Protein AF-A0A151E5I4-F1 (afdb_monomer_lite)

Structure (mmCIF, N/CA/C/O backbone):
data_AF-A0A151E5I4-F1
#
_entry.id   AF-A0A151E5I4-F1
#
loop_
_atom_site.group_PDB
_atom_site.id
_atom_site.type_symbol
_atom_site.label_atom_id
_atom_site.label_alt_id
_atom_site.label_comp_id
_atom_site.label_asym_id
_atom_site.label_entity_id
_atom_site.label_seq_id
_atom_site.pdbx_PDB_ins_code
_atom_site.Cartn_x
_atom_site.Cartn_y
_atom_site.Cartn_z
_atom_site.occupancy
_atom_site.B_iso_or_equiv
_atom_site.auth_seq_id
_atom_site.auth_comp_id
_atom_site.auth_asym_id
_atom_site.auth_atom_id
_atom_site.pdbx_PDB_model_num
ATOM 1 N N . MET A 1 1 ? 14.712 -24.934 -26.502 1.00 50.53 1 MET A N 1
ATOM 2 C CA . MET A 1 1 ? 14.756 -24.063 -25.305 1.00 50.53 1 MET A CA 1
ATOM 3 C C . MET A 1 1 ? 13.322 -23.677 -24.972 1.00 50.53 1 MET A C 1
ATOM 5 O O . MET A 1 1 ? 12.627 -23.256 -25.885 1.00 50.53 1 MET A O 1
ATOM 9 N N . LYS A 1 2 ? 12.837 -23.898 -23.742 1.00 65.62 2 LYS A N 1
ATOM 10 C CA . LYS A 1 2 ? 11.4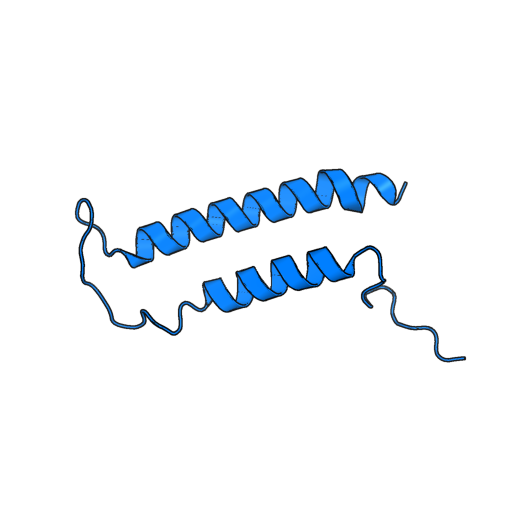75 -23.478 -23.364 1.00 65.62 2 LYS A CA 1
ATOM 11 C C . LYS A 1 2 ? 11.455 -21.954 -23.266 1.00 65.62 2 LYS A C 1
ATOM 13 O O . LYS A 1 2 ? 12.140 -21.395 -22.415 1.00 65.62 2 LYS A O 1
ATOM 18 N N . THR A 1 3 ? 10.707 -21.300 -24.143 1.00 81.31 3 THR A N 1
ATOM 19 C CA . THR A 1 3 ? 10.391 -19.880 -24.009 1.00 81.31 3 THR A CA 1
ATOM 20 C C . THR A 1 3 ? 9.490 -19.726 -22.791 1.00 81.31 3 THR A C 1
ATOM 22 O O . THR A 1 3 ? 8.435 -20.356 -22.703 1.00 81.31 3 THR A O 1
ATOM 25 N N . LEU A 1 4 ? 9.941 -18.955 -21.804 1.00 82.81 4 LEU A N 1
ATOM 26 C CA . LEU A 1 4 ? 9.094 -18.605 -20.671 1.00 82.81 4 LEU A CA 1
ATOM 27 C C . LEU A 1 4 ? 7.898 -17.779 -21.178 1.00 82.81 4 LEU A C 1
ATOM 29 O O . LEU A 1 4 ? 8.043 -17.043 -22.159 1.00 82.81 4 LEU A O 1
ATOM 33 N N . PRO A 1 5 ? 6.720 -17.906 -20.549 1.00 84.94 5 PRO A N 1
ATOM 34 C CA . PRO A 1 5 ? 5.560 -17.109 -20.926 1.00 84.94 5 PRO A CA 1
ATOM 35 C C . PRO A 1 5 ? 5.822 -15.616 -20.688 1.00 84.94 5 PRO A C 1
ATOM 37 O O . PRO A 1 5 ? 6.575 -15.249 -19.787 1.00 84.94 5 PRO A O 1
ATOM 40 N N . PHE A 1 6 ? 5.173 -14.752 -21.474 1.00 78.00 6 PHE A N 1
ATOM 41 C CA . PHE A 1 6 ? 5.390 -13.297 -21.441 1.00 78.00 6 PHE A CA 1
ATOM 42 C C . PHE A 1 6 ? 5.076 -12.655 -20.077 1.00 78.00 6 PHE A C 1
ATOM 44 O O . PHE A 1 6 ? 5.601 -11.595 -19.756 1.00 78.00 6 PHE A O 1
ATOM 51 N N . TRP A 1 7 ? 4.245 -13.308 -19.260 1.00 76.62 7 TRP A N 1
ATOM 52 C CA . TRP A 1 7 ? 3.909 -12.877 -17.904 1.00 76.62 7 TRP A CA 1
ATOM 53 C C . TRP A 1 7 ? 4.928 -13.321 -16.845 1.00 76.62 7 TRP A C 1
ATOM 55 O O . TRP A 1 7 ? 4.741 -13.042 -15.667 1.00 76.62 7 TRP A O 1
ATOM 65 N N . PHE A 1 8 ? 5.962 -14.090 -17.195 1.00 84.75 8 PHE A N 1
ATOM 66 C CA . PHE A 1 8 ? 6.873 -14.631 -16.189 1.00 84.75 8 PHE A CA 1
ATOM 67 C C . PHE A 1 8 ? 7.778 -13.523 -15.628 1.00 84.75 8 PHE A C 1
ATOM 69 O O . PHE A 1 8 ? 8.322 -12.731 -16.405 1.00 84.75 8 PHE A O 1
ATOM 76 N N . PRO A 1 9 ? 7.972 -13.446 -14.298 1.00 83.56 9 PRO A N 1
ATOM 77 C CA . PRO A 1 9 ? 8.759 -12.378 -13.714 1.00 83.56 9 PRO A CA 1
ATOM 78 C C . PRO A 1 9 ? 10.225 -12.435 -14.165 1.00 83.56 9 PRO A C 1
ATOM 80 O O . PRO A 1 9 ? 10.876 -13.480 -14.160 1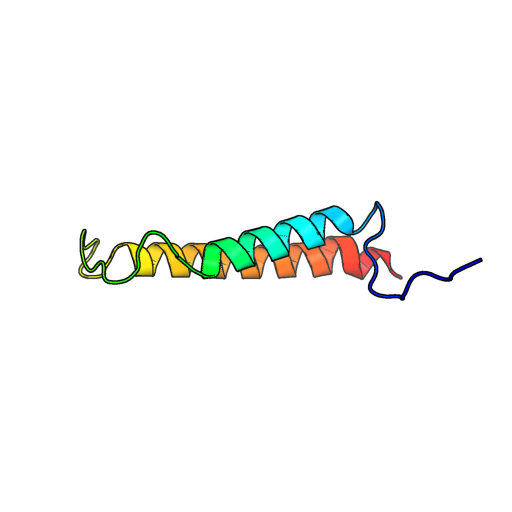.00 83.56 9 PRO A O 1
ATOM 83 N N . THR A 1 10 ? 10.753 -11.275 -14.537 1.00 86.88 10 THR A N 1
ATOM 84 C CA . THR A 1 10 ? 12.160 -11.020 -14.836 1.00 86.88 10 THR A CA 1
ATOM 85 C C . THR A 1 10 ? 12.834 -10.375 -13.626 1.00 86.88 10 THR A C 1
ATOM 87 O O . THR A 1 10 ? 12.173 -9.850 -12.729 1.00 86.88 10 THR A O 1
ATOM 90 N N . LYS A 1 11 ? 14.173 -10.316 -13.611 1.00 83.56 11 LYS A N 1
ATOM 91 C CA . LYS A 1 11 ? 14.923 -9.621 -12.542 1.00 83.56 11 LYS A CA 1
ATOM 92 C C . LYS A 1 11 ? 14.492 -8.158 -12.349 1.00 83.56 11 LYS A C 1
ATOM 94 O O . LYS A 1 11 ? 14.650 -7.625 -11.258 1.00 83.56 11 LYS A O 1
ATOM 99 N N . ARG A 1 12 ? 13.946 -7.522 -13.393 1.00 81.62 12 ARG A N 1
ATOM 100 C CA . ARG A 1 12 ? 13.498 -6.126 -13.376 1.00 81.62 12 ARG A CA 1
ATOM 101 C C . ARG A 1 12 ? 12.122 -5.948 -12.730 1.00 81.62 12 ARG A C 1
ATOM 103 O O . ARG A 1 12 ? 11.902 -4.955 -12.047 1.00 81.62 12 ARG A O 1
ATOM 110 N N . ASN A 1 13 ? 11.199 -6.886 -12.947 1.00 86.94 13 ASN A N 1
ATOM 111 C CA . ASN A 1 13 ? 9.800 -6.745 -12.526 1.00 86.94 13 ASN A CA 1
ATOM 112 C C . ASN A 1 13 ? 9.430 -7.588 -11.298 1.00 86.94 13 ASN A C 1
ATOM 114 O O . ASN A 1 13 ? 8.371 -7.373 -10.713 1.00 86.94 13 ASN A O 1
ATOM 118 N N . VAL A 1 14 ? 10.315 -8.497 -10.870 1.00 92.25 14 VAL A N 1
ATOM 119 C CA . VAL A 1 14 ? 10.093 -9.383 -9.718 1.00 92.25 14 VAL A CA 1
ATOM 120 C C . VAL A 1 14 ? 9.766 -8.611 -8.439 1.00 92.25 14 VAL A C 1
ATOM 122 O O . VAL A 1 14 ? 8.961 -9.068 -7.632 1.00 92.25 14 VAL A O 1
ATOM 125 N N . ILE A 1 15 ? 10.325 -7.406 -8.279 1.00 93.31 15 ILE A N 1
ATOM 126 C CA . ILE A 1 15 ? 10.029 -6.543 -7.135 1.00 93.31 15 ILE A CA 1
ATOM 127 C C . ILE A 1 15 ? 8.559 -6.109 -7.114 1.00 93.31 15 ILE A C 1
ATOM 129 O O . ILE A 1 15 ? 7.933 -6.130 -6.060 1.00 93.31 15 ILE A O 1
ATOM 133 N N . TRP A 1 16 ? 7.974 -5.798 -8.272 1.00 93.56 16 TRP A N 1
ATOM 134 C CA . TRP A 1 16 ? 6.566 -5.414 -8.379 1.00 93.56 16 TRP A CA 1
ATOM 135 C C . TRP A 1 16 ? 5.643 -6.598 -8.125 1.00 93.56 16 TRP A C 1
ATOM 137 O O . TRP A 1 16 ? 4.658 -6.450 -7.409 1.00 93.56 16 TRP A O 1
ATOM 147 N N . TYR A 1 17 ? 6.005 -7.784 -8.622 1.00 94.00 17 TYR A N 1
ATOM 148 C CA . TYR A 1 17 ? 5.312 -9.025 -8.269 1.00 94.00 17 TYR A CA 1
ATOM 149 C C . TYR A 1 17 ? 5.288 -9.232 -6.756 1.00 94.00 17 TYR A C 1
ATOM 151 O O . TYR A 1 17 ? 4.224 -9.460 -6.188 1.00 94.00 17 TYR A O 1
ATOM 159 N N . PHE A 1 18 ? 6.439 -9.098 -6.093 1.00 95.94 18 PHE A N 1
ATOM 160 C CA . PHE A 1 18 ? 6.525 -9.246 -4.644 1.00 95.94 18 PHE A CA 1
ATOM 161 C C . PHE A 1 18 ? 5.666 -8.212 -3.906 1.00 95.94 18 PHE A C 1
ATOM 163 O O . PHE A 1 18 ? 4.915 -8.580 -3.007 1.00 95.94 18 PHE A O 1
ATOM 170 N N . VAL A 1 19 ? 5.717 -6.939 -4.316 1.00 97.12 19 VAL A N 1
ATOM 171 C CA . VAL A 1 19 ? 4.899 -5.865 -3.731 1.00 97.12 19 VAL A CA 1
ATOM 172 C C . VAL A 1 19 ? 3.406 -6.171 -3.857 1.00 97.12 19 VAL A C 1
ATOM 174 O O . VAL A 1 19 ? 2.692 -6.117 -2.858 1.00 97.12 19 VAL A O 1
ATOM 177 N N . PHE A 1 20 ? 2.921 -6.532 -5.048 1.00 97.19 20 PHE A N 1
ATOM 178 C CA . PHE A 1 20 ? 1.497 -6.810 -5.250 1.00 97.19 20 PHE A CA 1
ATOM 179 C C . PHE A 1 20 ? 1.038 -8.098 -4.563 1.00 97.19 20 PHE A C 1
ATOM 181 O O . PHE A 1 20 ? -0.053 -8.116 -4.000 1.00 97.19 20 PHE A O 1
ATOM 188 N N . ILE A 1 21 ? 1.864 -9.149 -4.540 1.00 97.62 21 ILE A N 1
ATOM 189 C CA . ILE A 1 21 ? 1.562 -10.381 -3.794 1.00 97.62 21 ILE A CA 1
ATOM 190 C C . ILE A 1 21 ? 1.474 -10.087 -2.295 1.00 97.62 21 ILE A C 1
ATOM 192 O O . ILE A 1 21 ? 0.543 -10.545 -1.636 1.00 97.62 21 ILE A O 1
ATOM 196 N N . LEU A 1 22 ? 2.409 -9.302 -1.756 1.00 98.00 22 LEU A N 1
ATOM 197 C CA . LEU A 1 22 ? 2.398 -8.924 -0.348 1.00 98.00 22 LEU A CA 1
ATOM 198 C C . LEU A 1 22 ? 1.140 -8.119 -0.002 1.00 98.00 22 LEU A C 1
ATOM 200 O O . LEU A 1 22 ? 0.458 -8.450 0.963 1.00 98.00 22 LEU A O 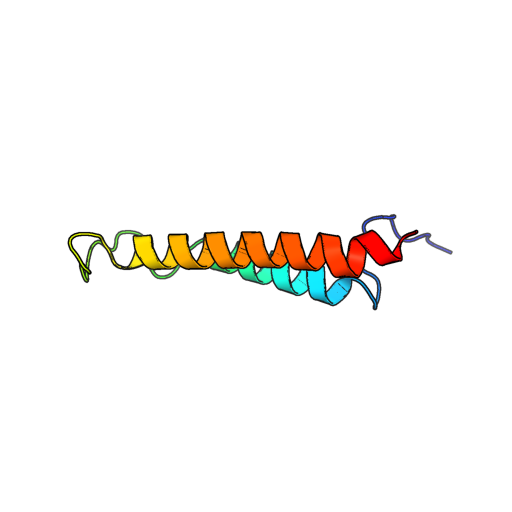1
ATOM 204 N N . LEU A 1 23 ? 0.801 -7.108 -0.806 1.00 98.19 23 LEU A N 1
ATOM 205 C CA . LEU A 1 23 ? -0.421 -6.318 -0.623 1.00 98.19 23 LEU A CA 1
ATOM 206 C C . LEU A 1 23 ? -1.685 -7.179 -0.726 1.00 98.19 23 LEU A C 1
ATOM 208 O O . LEU A 1 23 ? -2.606 -7.006 0.068 1.00 98.19 23 LEU A O 1
ATOM 212 N N . PHE A 1 24 ? -1.713 -8.137 -1.654 1.00 97.50 24 PHE A N 1
ATOM 213 C CA . PHE A 1 24 ? -2.818 -9.080 -1.795 1.00 97.50 24 PHE A CA 1
ATOM 214 C C . PHE A 1 24 ? -2.980 -9.957 -0.550 1.00 97.50 24 PHE A C 1
ATOM 216 O O . PHE A 1 24 ? -4.074 -10.016 0.002 1.00 97.50 24 PHE A O 1
ATOM 223 N N . ILE A 1 25 ? -1.906 -10.582 -0.058 1.00 97.62 25 ILE A N 1
ATOM 224 C CA . ILE A 1 25 ? -1.955 -11.393 1.170 1.00 97.62 25 ILE A CA 1
ATOM 225 C C . ILE A 1 25 ? -2.404 -10.537 2.356 1.00 97.62 25 ILE A C 1
ATOM 227 O O . ILE A 1 25 ? -3.241 -10.971 3.145 1.00 97.62 25 ILE A O 1
ATOM 231 N N . LEU A 1 26 ? -1.890 -9.308 2.455 1.00 96.88 26 LEU A N 1
ATOM 232 C CA . LEU A 1 26 ? -2.289 -8.362 3.490 1.00 96.88 26 LEU A CA 1
ATOM 233 C C . LEU A 1 26 ? -3.794 -8.035 3.423 1.00 96.88 26 LEU A C 1
ATOM 235 O O . LEU A 1 26 ? -4.463 -7.966 4.449 1.00 96.88 26 LEU A O 1
ATOM 239 N N . SER A 1 27 ? -4.356 -7.932 2.216 1.00 95.81 27 SER A N 1
ATOM 240 C CA . SER A 1 27 ? -5.775 -7.603 2.011 1.00 95.81 27 SER A CA 1
ATOM 241 C C . SER A 1 27 ? -6.753 -8.687 2.451 1.00 95.81 27 SER A C 1
ATOM 243 O O . SER A 1 27 ? -7.930 -8.393 2.643 1.00 95.81 27 SER A O 1
ATOM 245 N N . LEU A 1 28 ? -6.280 -9.922 2.641 1.00 95.12 28 LEU A N 1
ATOM 246 C CA . LEU A 1 28 ? -7.112 -11.023 3.131 1.00 95.12 28 LEU A CA 1
ATOM 247 C C . LEU A 1 28 ? -7.445 -10.879 4.624 1.00 95.12 28 LEU A C 1
ATOM 249 O O . LEU A 1 28 ? -8.417 -11.476 5.088 1.00 95.12 28 LEU A O 1
ATOM 253 N N . ASP A 1 29 ? -6.664 -10.076 5.358 1.00 93.38 29 ASP A N 1
ATOM 254 C CA . ASP A 1 29 ? -6.917 -9.692 6.752 1.00 93.38 29 ASP A CA 1
ATOM 255 C C . ASP A 1 29 ? -7.169 -10.884 7.699 1.00 93.38 29 ASP A C 1
ATOM 257 O O . ASP A 1 29 ? -8.024 -10.843 8.583 1.00 93.38 29 ASP A O 1
ATOM 261 N N . PHE A 1 30 ? -6.417 -11.979 7.524 1.00 92.88 30 PHE A N 1
ATOM 262 C CA . PHE A 1 30 ? -6.633 -13.241 8.251 1.00 92.88 30 PHE A CA 1
ATOM 263 C C . PHE A 1 30 ? -6.576 -13.121 9.785 1.00 92.88 30 PHE A C 1
ATOM 265 O O . PHE A 1 30 ? -7.078 -13.993 10.490 1.00 92.88 30 PHE A O 1
ATOM 272 N N . TRP A 1 31 ? -5.957 -12.068 10.318 1.00 91.31 31 TRP A N 1
ATOM 273 C CA . TRP A 1 31 ? -5.788 -11.835 11.758 1.00 91.31 31 TRP A CA 1
ATOM 274 C C . TRP A 1 31 ? -6.932 -11.042 12.401 1.00 91.31 31 TRP A C 1
ATOM 276 O O . TRP A 1 31 ? -6.956 -10.948 13.626 1.00 91.31 31 TRP A O 1
ATOM 286 N N . ASN A 1 32 ? -7.867 -10.472 11.629 1.00 89.75 32 ASN A N 1
ATOM 287 C CA . ASN A 1 32 ? -8.908 -9.586 12.174 1.00 89.75 32 ASN A CA 1
ATOM 288 C C . ASN A 1 32 ? -10.349 -10.013 11.862 1.00 89.75 32 ASN A C 1
ATOM 290 O O . ASN A 1 32 ? -11.301 -9.271 12.116 1.00 89.75 32 ASN A O 1
ATOM 294 N N . TRP A 1 33 ? -10.541 -11.229 11.353 1.00 90.38 33 TRP A N 1
ATOM 295 C CA . TRP A 1 33 ? -11.875 -11.755 11.073 1.00 90.38 33 TRP A CA 1
ATOM 296 C C . TRP A 1 33 ? -12.734 -11.839 12.341 1.00 90.38 33 TRP A C 1
ATOM 298 O O . TRP A 1 33 ? -12.313 -12.349 13.379 1.00 90.38 33 TRP A O 1
ATOM 308 N N . GLY A 1 34 ? -13.964 -11.329 12.251 1.00 90.25 34 GLY A N 1
ATOM 309 C CA . GLY A 1 34 ? -14.923 -11.314 13.360 1.00 90.25 34 GLY A CA 1
ATOM 310 C C . GLY A 1 34 ? -14.616 -10.303 14.475 1.00 90.25 34 GLY A C 1
ATOM 311 O O . GLY A 1 34 ? -15.373 -10.232 15.442 1.00 90.25 34 GLY A O 1
ATOM 312 N N . GLN A 1 35 ? -13.552 -9.503 14.357 1.00 90.38 35 GLN A N 1
ATOM 313 C CA . GLN A 1 35 ? -13.205 -8.483 15.344 1.00 90.38 35 GLN A CA 1
ATOM 314 C C . GLN A 1 35 ? -13.947 -7.169 15.069 1.00 90.38 35 GLN A C 1
ATOM 316 O O . GLN A 1 35 ? -13.987 -6.658 13.951 1.00 90.38 35 GLN A O 1
ATOM 321 N N . SER A 1 36 ? -14.524 -6.580 16.116 1.00 89.19 36 SER A N 1
ATOM 322 C CA . SER A 1 36 ? -15.174 -5.258 16.069 1.00 89.19 36 SER A CA 1
ATOM 323 C C . SER A 1 36 ? -14.523 -4.234 17.000 1.00 89.19 36 SER A C 1
ATOM 325 O O . SER A 1 36 ? -14.913 -3.068 17.015 1.00 89.19 36 SER A O 1
ATOM 327 N N . LYS A 1 37 ? -13.516 -4.655 17.773 1.00 90.75 37 LYS A N 1
ATOM 328 C CA . LYS A 1 37 ? -12.776 -3.832 18.731 1.00 90.75 37 LYS A CA 1
ATOM 329 C C . LYS A 1 37 ? -11.264 -3.942 18.457 1.00 90.75 37 LYS A C 1
ATOM 331 O O . LYS A 1 37 ? -10.827 -4.989 17.995 1.00 90.75 37 LYS A O 1
ATOM 336 N N . PRO A 1 38 ? -10.466 -2.908 18.776 1.00 90.69 38 PRO A N 1
ATOM 337 C CA . PRO A 1 38 ? -10.902 -1.624 19.315 1.00 90.69 38 PRO A CA 1
ATOM 338 C C . PRO A 1 38 ? -11.597 -0.762 18.255 1.00 90.69 38 PRO A C 1
ATOM 340 O O . PRO A 1 38 ? -11.362 -0.902 17.053 1.00 90.69 38 PRO A O 1
ATOM 343 N N . LEU A 1 39 ? -12.468 0.128 18.727 1.00 93.31 39 LEU A N 1
ATOM 344 C CA . LEU A 1 39 ? -13.032 1.191 17.906 1.00 93.31 39 LEU A CA 1
ATOM 345 C C . LEU A 1 39 ? -12.099 2.401 17.975 1.00 93.31 39 LEU A C 1
ATOM 347 O O . LEU A 1 39 ? -11.699 2.818 19.061 1.00 93.31 39 LEU A O 1
ATOM 351 N N . PHE A 1 40 ? -11.793 2.983 16.824 1.00 93.69 40 PHE A N 1
ATOM 352 C CA . PHE A 1 40 ? -11.068 4.238 16.691 1.00 93.69 40 PHE A CA 1
ATOM 353 C C . PHE A 1 40 ? -11.967 5.225 15.940 1.00 93.69 40 PHE A C 1
ATOM 355 O O . PHE A 1 40 ? -12.510 4.885 14.891 1.00 93.69 40 PHE A O 1
ATOM 362 N N . PHE A 1 41 ? -12.229 6.402 16.518 1.00 94.50 41 PHE A N 1
ATOM 363 C CA . PHE A 1 41 ? -13.235 7.364 16.022 1.00 94.50 41 PHE A CA 1
ATOM 364 C C . PHE A 1 41 ? -14.587 6.731 15.614 1.00 94.50 41 PHE A C 1
ATOM 366 O O . PHE A 1 41 ? -15.195 7.112 14.620 1.00 94.50 41 PHE A O 1
ATOM 373 N N . GLY A 1 42 ? -15.062 5.736 16.371 1.00 93.88 42 GLY A N 1
ATOM 374 C CA . GLY A 1 42 ? -16.360 5.091 16.130 1.00 93.88 42 GLY A CA 1
ATOM 375 C C . GLY A 1 42 ? -16.372 3.991 15.062 1.00 93.88 42 GLY A C 1
ATOM 376 O O . GLY A 1 42 ? -17.412 3.371 14.866 1.00 93.88 42 GLY A O 1
ATOM 377 N N . LEU A 1 43 ? -15.237 3.692 14.423 1.00 94.31 43 LEU A N 1
ATOM 378 C CA . LEU A 1 43 ? -15.109 2.592 13.463 1.00 94.31 43 LEU A CA 1
ATOM 379 C C . LEU A 1 43 ? -14.150 1.515 13.981 1.00 94.31 43 LEU A C 1
ATOM 381 O O . LEU A 1 43 ? -13.169 1.849 14.652 1.00 94.31 43 LEU A O 1
ATOM 385 N N . PRO A 1 44 ? -14.384 0.228 13.672 1.00 94.69 44 PRO A N 1
ATOM 386 C CA . PRO A 1 44 ? -13.423 -0.826 13.970 1.00 94.69 44 PRO A CA 1
ATOM 387 C C . PRO A 1 44 ? -12.054 -0.530 13.365 1.00 94.69 44 PRO A C 1
ATOM 389 O O . PRO A 1 44 ? -11.951 -0.050 12.235 1.00 94.69 44 PRO A O 1
ATOM 392 N N . PHE A 1 45 ? -10.993 -0.852 14.102 1.00 93.19 45 PHE A N 1
ATOM 393 C CA . PHE A 1 45 ? -9.621 -0.574 13.678 1.00 93.19 45 PHE A CA 1
ATOM 394 C C . PHE A 1 45 ? -9.277 -1.148 12.289 1.00 93.19 45 PHE A C 1
ATOM 396 O O . PHE A 1 45 ? -8.564 -0.505 11.516 1.00 93.19 45 PHE A O 1
ATOM 403 N N . TRP A 1 46 ? -9.840 -2.307 11.927 1.00 93.81 46 TRP A N 1
ATOM 404 C CA . TRP A 1 46 ? -9.632 -2.927 10.613 1.00 93.81 46 TRP A CA 1
ATOM 405 C C . TRP A 1 46 ? -10.112 -2.061 9.438 1.00 93.81 46 TRP A C 1
ATOM 407 O O . TRP A 1 46 ? -9.567 -2.164 8.343 1.00 93.81 46 TRP A O 1
ATOM 417 N N . VAL A 1 47 ? -11.071 -1.151 9.646 1.00 94.31 47 VAL A N 1
ATOM 418 C CA . VAL A 1 47 ? -11.527 -0.230 8.591 1.00 94.31 47 VAL A CA 1
ATOM 419 C C . VAL A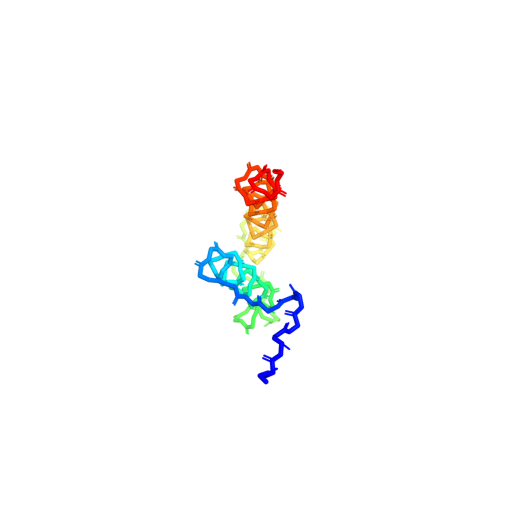 1 47 ? -10.397 0.717 8.178 1.00 94.31 47 VAL A C 1
ATOM 421 O O . VAL A 1 47 ? -10.148 0.919 6.991 1.00 94.31 47 VAL A O 1
ATOM 424 N N . TYR A 1 48 ? -9.661 1.259 9.151 1.00 95.12 48 TYR A N 1
ATOM 425 C CA . TYR A 1 48 ? -8.504 2.121 8.887 1.00 95.12 48 TYR A CA 1
ATOM 426 C C . TYR A 1 48 ? -7.353 1.343 8.266 1.00 95.12 48 TYR A C 1
ATOM 428 O O . TYR A 1 48 ? -6.682 1.846 7.367 1.00 95.12 48 TYR A O 1
ATOM 436 N N . TYR A 1 49 ? -7.152 0.107 8.720 1.00 95.25 49 TYR A N 1
ATOM 437 C CA . TYR A 1 49 ? -6.191 -0.805 8.118 1.00 95.25 49 TYR A CA 1
ATOM 438 C C . TYR A 1 49 ? -6.467 -0.999 6.617 1.00 95.25 49 TYR A C 1
ATOM 440 O O . TYR A 1 49 ? -5.572 -0.778 5.801 1.00 95.25 49 TYR A O 1
ATOM 448 N N . LEU A 1 50 ? -7.715 -1.302 6.238 1.00 95.06 50 LEU A N 1
ATOM 449 C CA . LEU A 1 50 ? -8.116 -1.442 4.834 1.00 95.06 50 LEU A CA 1
ATOM 450 C C . LEU A 1 50 ? -7.961 -0.140 4.041 1.00 95.06 50 LEU A C 1
ATOM 452 O O . LEU A 1 50 ? -7.529 -0.172 2.886 1.00 95.06 50 LEU A O 1
ATOM 456 N N . LEU A 1 51 ? -8.269 1.010 4.645 1.00 96.81 51 LEU A N 1
ATOM 457 C CA . LEU A 1 51 ? -8.070 2.315 4.012 1.00 96.81 51 LEU A CA 1
ATOM 458 C C . LEU A 1 51 ? -6.591 2.552 3.682 1.00 96.81 51 LEU A C 1
ATOM 460 O O . LEU A 1 51 ? -6.260 2.894 2.546 1.00 96.81 51 LEU A O 1
ATOM 464 N N . ILE A 1 52 ? -5.694 2.324 4.645 1.00 97.88 52 ILE A N 1
ATOM 465 C CA . ILE A 1 52 ? -4.247 2.459 4.436 1.00 97.88 52 ILE A CA 1
ATOM 466 C C . ILE A 1 52 ? -3.783 1.481 3.357 1.00 97.88 52 ILE A C 1
ATOM 468 O O . ILE A 1 52 ? -3.052 1.872 2.448 1.00 97.88 52 ILE A O 1
ATOM 472 N N . LEU A 1 53 ? -4.240 0.230 3.410 1.00 97.88 53 LEU A N 1
ATOM 473 C CA . LEU A 1 53 ? -3.860 -0.784 2.434 1.00 97.88 53 LEU A CA 1
ATOM 474 C C . LEU A 1 53 ? -4.323 -0.427 1.011 1.00 97.88 53 LEU A C 1
ATOM 476 O O . LEU A 1 53 ? -3.587 -0.635 0.045 1.00 97.88 53 LEU A O 1
ATOM 480 N N . THR A 1 54 ? -5.500 0.183 0.876 1.00 98.12 54 THR A N 1
ATOM 481 C CA . THR A 1 54 ? -6.028 0.674 -0.407 1.00 98.12 54 THR A CA 1
ATOM 482 C C . THR A 1 54 ? -5.179 1.820 -0.960 1.00 98.12 54 THR A C 1
ATOM 484 O O . THR A 1 54 ? -4.843 1.834 -2.149 1.00 98.12 54 THR A O 1
ATOM 487 N N . LEU A 1 55 ? -4.770 2.761 -0.103 1.00 98.50 55 LEU A N 1
ATOM 488 C CA . LEU A 1 55 ? -3.862 3.843 -0.491 1.00 98.50 55 LEU A CA 1
ATOM 489 C C . LEU A 1 55 ? -2.493 3.299 -0.908 1.00 98.50 55 LEU A C 1
ATOM 491 O O . LEU A 1 55 ? -1.984 3.676 -1.961 1.00 98.50 55 LEU A O 1
ATOM 495 N N . LEU A 1 56 ? -1.922 2.370 -0.137 1.00 98.50 56 LEU A N 1
ATOM 496 C CA . LEU A 1 56 ? -0.658 1.709 -0.474 1.00 98.50 56 LEU A CA 1
ATOM 497 C C . LEU A 1 56 ? -0.741 0.979 -1.815 1.00 98.50 56 LEU A C 1
ATOM 499 O O . LEU A 1 56 ? 0.166 1.096 -2.634 1.00 98.50 56 LEU A O 1
ATOM 503 N N . THR A 1 57 ? -1.850 0.289 -2.074 1.00 98.25 57 THR A N 1
ATOM 504 C CA . THR A 1 57 ? -2.093 -0.383 -3.356 1.00 98.25 57 THR A CA 1
ATOM 505 C C . THR A 1 57 ? -2.172 0.621 -4.503 1.00 98.25 57 THR A C 1
ATOM 507 O O . THR A 1 57 ? -1.545 0.426 -5.543 1.00 98.25 57 THR A O 1
ATOM 510 N N . SER A 1 58 ? -2.859 1.745 -4.298 1.00 98.12 58 SER A N 1
ATOM 511 C CA . SER A 1 58 ? -2.933 2.832 -5.281 1.00 98.12 58 SER A CA 1
ATOM 512 C C . SER A 1 58 ? -1.553 3.435 -5.570 1.00 98.12 58 SER A C 1
ATOM 514 O O . SER A 1 58 ? -1.193 3.641 -6.730 1.00 98.12 58 SER A O 1
ATOM 516 N N . PHE A 1 59 ? -0.733 3.655 -4.538 1.00 98.19 59 PHE A N 1
ATOM 517 C CA . PHE A 1 59 ? 0.646 4.120 -4.701 1.00 98.19 59 PHE A CA 1
ATOM 518 C C . PHE A 1 59 ? 1.543 3.085 -5.384 1.00 98.19 59 PHE A C 1
ATOM 520 O O . PHE A 1 59 ? 2.386 3.466 -6.196 1.00 98.19 59 PHE A O 1
ATOM 527 N N . ALA A 1 60 ? 1.348 1.791 -5.118 1.00 97.56 60 ALA A N 1
ATOM 528 C CA . ALA A 1 60 ? 2.056 0.724 -5.816 1.00 97.56 60 ALA A CA 1
ATOM 529 C C . ALA A 1 60 ? 1.722 0.727 -7.315 1.00 97.56 60 ALA A C 1
ATOM 531 O O . ALA A 1 60 ? 2.636 0.678 -8.135 1.00 97.56 60 ALA A O 1
ATOM 532 N N . PHE A 1 61 ? 0.449 0.892 -7.693 1.00 96.75 61 PHE A N 1
ATOM 533 C CA . PHE A 1 61 ? 0.051 1.062 -9.097 1.00 96.75 61 PHE A CA 1
ATOM 534 C C . PHE A 1 61 ? 0.632 2.332 -9.727 1.00 96.75 61 PHE A C 1
ATOM 536 O O . PHE A 1 61 ? 1.144 2.293 -10.849 1.00 96.75 61 PHE A O 1
ATOM 543 N N . TYR A 1 62 ? 0.613 3.454 -9.010 1.00 96.44 62 TYR A N 1
ATOM 544 C CA . TYR A 1 62 ? 1.245 4.686 -9.477 1.00 96.44 62 TYR A CA 1
ATOM 545 C C . TYR A 1 62 ? 2.750 4.494 -9.728 1.00 96.44 62 TYR A C 1
ATOM 547 O O . TYR A 1 62 ? 3.262 4.858 -10.785 1.00 96.44 62 TYR A O 1
ATOM 555 N N . GLY A 1 63 ? 3.467 3.875 -8.788 1.00 94.38 63 GLY A N 1
ATOM 556 C CA . GLY A 1 63 ? 4.887 3.570 -8.941 1.00 94.38 63 GLY A CA 1
ATOM 557 C C . GLY A 1 63 ? 5.151 2.606 -10.099 1.00 94.38 63 GLY A C 1
ATOM 558 O O . GLY A 1 63 ? 6.018 2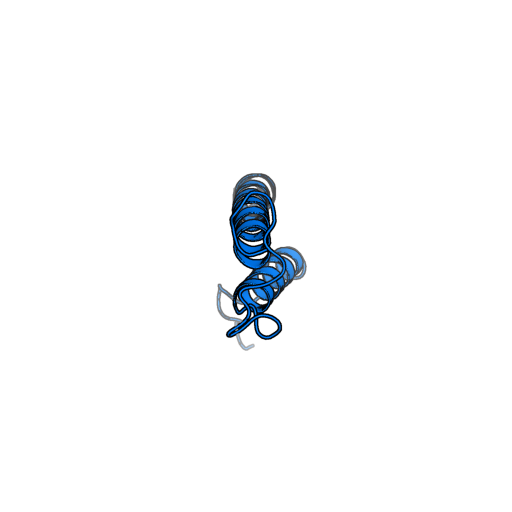.869 -10.931 1.00 94.38 63 GLY A O 1
ATOM 559 N N . PHE A 1 64 ? 4.361 1.538 -10.204 1.00 93.62 64 PHE A N 1
ATOM 560 C CA . PHE A 1 64 ? 4.466 0.556 -11.279 1.00 93.62 64 PHE A CA 1
ATOM 561 C C . PHE A 1 64 ? 4.313 1.215 -12.654 1.00 93.62 64 PHE A C 1
ATOM 563 O O . PHE A 1 64 ? 5.159 1.047 -13.532 1.00 93.62 64 PHE A O 1
ATOM 570 N N . THR A 1 65 ? 3.279 2.036 -12.830 1.00 92.50 65 THR A N 1
ATOM 571 C CA . THR A 1 65 ? 3.031 2.735 -14.101 1.00 92.50 65 THR A CA 1
ATOM 572 C C . THR A 1 65 ? 4.106 3.778 -14.417 1.00 92.50 65 THR A C 1
ATOM 574 O O . THR A 1 65 ? 4.526 3.915 -15.565 1.00 92.50 65 THR A O 1
ATOM 577 N N . LYS A 1 66 ? 4.601 4.502 -13.410 1.00 90.06 66 LYS A N 1
ATOM 578 C CA . LYS A 1 66 ? 5.596 5.564 -13.605 1.00 90.06 66 LYS A CA 1
ATOM 579 C C . LY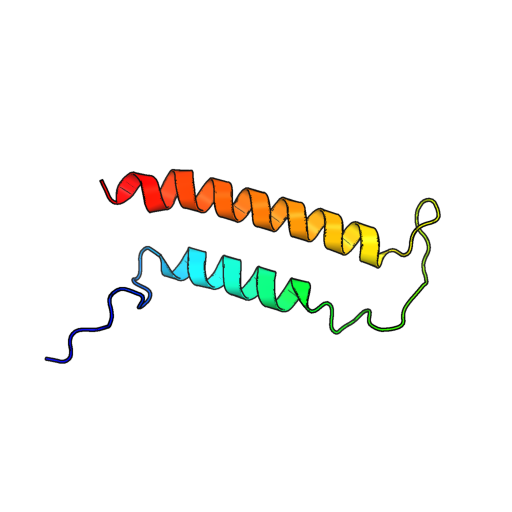S A 1 66 ? 7.011 5.048 -13.865 1.00 90.06 66 LYS A C 1
ATOM 581 O O . LYS A 1 66 ? 7.731 5.669 -14.647 1.00 90.06 66 LYS A O 1
ATOM 586 N N . PHE A 1 67 ? 7.419 3.977 -13.187 1.00 86.88 67 PHE A N 1
ATOM 587 C CA . PHE A 1 67 ? 8.808 3.507 -13.183 1.00 86.88 67 PHE A CA 1
ATOM 588 C C . PHE A 1 67 ? 9.022 2.219 -13.965 1.00 86.88 67 PHE A C 1
ATOM 590 O O . PHE A 1 67 ? 10.079 2.052 -14.548 1.00 86.88 67 PHE A O 1
ATOM 597 N N . TYR A 1 68 ? 8.059 1.300 -13.980 1.00 82.88 68 TYR A N 1
ATOM 598 C CA . TYR A 1 68 ? 8.223 0.050 -14.718 1.00 82.88 68 TYR A CA 1
ATOM 599 C C . TYR A 1 68 ? 7.637 0.155 -16.121 1.00 82.88 68 TYR A C 1
ATOM 601 O O . TYR A 1 68 ? 8.356 0.002 -17.102 1.00 82.88 68 TYR A O 1
ATOM 609 N N . TRP A 1 69 ? 6.354 0.505 -16.216 1.00 76.56 69 TRP A N 1
ATOM 610 C CA . TRP A 1 69 ? 5.646 0.566 -17.496 1.00 76.56 69 TRP A CA 1
ATOM 611 C C . TRP A 1 69 ? 6.208 1.635 -18.443 1.00 76.56 69 TRP A C 1
ATOM 613 O O . TRP A 1 69 ? 6.206 1.470 -19.659 1.00 76.56 69 TRP A O 1
ATOM 623 N N . ARG A 1 70 ? 6.718 2.748 -17.899 1.00 65.94 70 ARG A N 1
ATOM 624 C CA . ARG A 1 70 ? 7.306 3.822 -18.712 1.00 65.94 70 ARG A CA 1
ATOM 625 C C . ARG A 1 70 ? 8.622 3.422 -19.378 1.00 65.94 70 ARG A C 1
ATOM 627 O O . ARG A 1 70 ? 8.912 3.935 -20.453 1.00 65.94 70 ARG A O 1
ATOM 634 N N . ASP A 1 71 ? 9.381 2.526 -18.759 1.00 60.81 71 ASP A N 1
ATOM 635 C CA . ASP A 1 71 ? 10.672 2.086 -19.277 1.00 60.81 71 ASP A CA 1
ATOM 636 C C . ASP A 1 71 ? 10.573 0.847 -20.197 1.00 60.81 71 ASP A C 1
ATOM 638 O O . ASP A 1 71 ? 11.596 0.245 -20.540 1.00 60.81 71 ASP A O 1
ATOM 642 N N . GLU A 1 72 ? 9.353 0.410 -20.529 1.00 57.25 72 GLU A N 1
ATOM 643 C CA . GLU A 1 72 ? 9.083 -0.578 -21.585 1.00 57.25 72 GLU A CA 1
ATOM 644 C C . GLU A 1 72 ? 8.818 0.084 -22.956 1.00 57.25 72 GLU A C 1
ATOM 646 O O . GLU A 1 72 ? 8.419 -0.596 -23.901 1.00 57.25 72 GLU A O 1
ATOM 651 N N . LYS A 1 73 ? 9.048 1.399 -23.081 1.00 47.69 73 LYS A N 1
ATOM 652 C CA . LYS A 1 73 ? 9.144 2.101 -24.371 1.00 47.69 73 LYS A CA 1
ATOM 653 C C . LYS A 1 73 ? 10.571 2.084 -24.900 1.00 47.69 73 LYS A C 1
ATOM 655 O O . LYS A 1 73 ? 10.708 1.961 -26.135 1.00 47.69 73 LYS A O 1
#

Secondary structure (DSSP, 8-state):
--PPPTTSPPTTTHHHHHHHHHHHHHHT-TTSTT---SEETTEEHHHHHHHHHHHHHHHHHHHIIIIIGGGG-

pLDDT: mean 89.44, std 11.07, range [47.69, 98.5]

Radius of gyration: 16.99 Å; chains: 1; bounding box: 31×31×45 Å

Foldseek 3Di:
DDDDDPPDDDPQCVVLVVQVVVLVVQLVVVPCPPHQDDDDPNGRPVVVVNVVSVVSVVVSVVCCCPPPVVVVD

Sequence (73 aa):
MKTLPFWFPTKRNVIWYFVFILLFILSLDFWNWGQSKPLFFGLPFWVYYLLILTLLTSFAFYGFTKFYWRDEK